Protein AF-A0A6M4BVI0-F1 (afdb_monomer_lite)

pLDDT: mean 88.86, std 6.42, range [53.38, 96.12]

Foldseek 3Di:
DVVVVVVVVVVVVVVVCCCVPVCCVPCVDPVNVVVQVVLQVVLCVVPNHDPVGDPDSVVSVVVVVVVVVVVVVVVVPDDPVVVVVVVVVVVVVVVVVVVVVVVVVVVD

Secondary structure (DSSP, 8-state):
-HHHHHHHHHHHHHHHHHIIIIIHHHTS-HHHHHHHHHHHHHHHHHH---TT--S-SHHHHHHHHHHHHHHHHHHHT--HHHHHHHHHHHHHHHHHHHHHHHHHHH--

Radius of gyration: 29.07 Å; chains: 1; bounding box: 61×20×93 Å

Structure (mmCIF, N/CA/C/O backbone):
data_AF-A0A6M4BVI0-F1
#
_entry.id   AF-A0A6M4BVI0-F1
#
loop_
_atom_site.group_PDB
_atom_site.id
_atom_site.type_symbol
_atom_site.label_atom_id
_atom_site.label_alt_id
_atom_site.label_comp_id
_atom_site.label_asym_id
_atom_site.label_entity_id
_atom_site.label_seq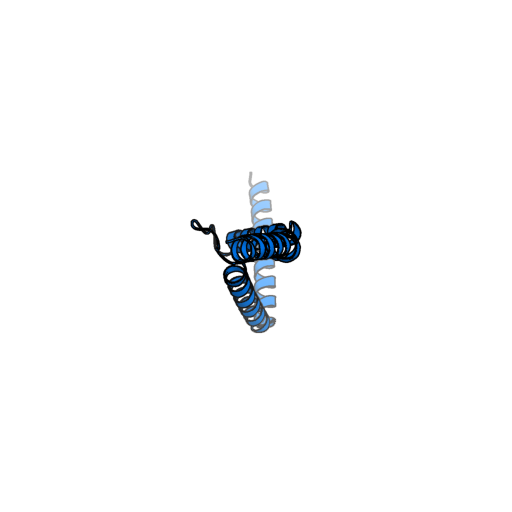_id
_atom_site.pdbx_PDB_ins_code
_atom_site.Cartn_x
_atom_site.Cartn_y
_atom_site.Cartn_z
_atom_site.occupancy
_atom_site.B_iso_or_equiv
_atom_site.auth_seq_id
_atom_site.auth_comp_id
_atom_site.auth_asym_id
_atom_site.auth_atom_id
_atom_site.pdbx_PDB_model_num
ATOM 1 N N . ILE A 1 1 ? 33.009 -3.066 -41.971 1.00 61.47 1 ILE A N 1
ATOM 2 C CA . ILE A 1 1 ? 33.702 -2.030 -41.166 1.00 61.47 1 ILE A CA 1
ATOM 3 C C . ILE A 1 1 ? 32.906 -0.719 -41.103 1.00 61.47 1 ILE A C 1
ATOM 5 O O . ILE A 1 1 ? 32.118 -0.614 -40.182 1.00 61.47 1 ILE A O 1
ATOM 9 N N . SER A 1 2 ? 32.965 0.234 -42.053 1.00 78.25 2 SER A N 1
ATOM 10 C CA . SER A 1 2 ? 32.314 1.560 -41.844 1.00 78.25 2 SER A CA 1
ATOM 11 C C . SER A 1 2 ? 30.794 1.514 -41.613 1.00 78.25 2 SER A C 1
ATOM 13 O O . SER A 1 2 ? 30.267 2.250 -40.784 1.00 78.25 2 SER A O 1
ATOM 15 N N . ARG A 1 3 ? 30.086 0.618 -42.312 1.00 81.75 3 ARG A N 1
ATOM 16 C CA . ARG A 1 3 ? 28.634 0.439 -42.165 1.00 81.75 3 ARG A CA 1
ATOM 17 C C . ARG A 1 3 ? 28.243 -0.225 -40.843 1.00 81.75 3 ARG A C 1
ATOM 19 O O . ARG A 1 3 ? 27.201 0.101 -40.293 1.00 81.75 3 ARG A O 1
ATOM 26 N N . GLU A 1 4 ? 29.068 -1.136 -40.336 1.00 84.12 4 GLU A N 1
ATOM 27 C CA . GLU A 1 4 ? 28.836 -1.788 -39.040 1.00 84.12 4 GLU A CA 1
ATOM 28 C C . GLU A 1 4 ? 29.057 -0.799 -37.902 1.00 84.12 4 GLU A C 1
ATOM 30 O O . GLU A 1 4 ? 28.189 -0.671 -37.050 1.00 84.12 4 GLU A O 1
ATOM 35 N N . THR A 1 5 ? 30.136 -0.013 -37.958 1.00 88.69 5 THR A N 1
ATOM 36 C CA . THR A 1 5 ? 30.421 1.032 -36.966 1.00 88.69 5 THR A CA 1
ATOM 37 C C . THR A 1 5 ? 29.345 2.123 -36.960 1.00 88.69 5 THR A C 1
ATOM 39 O O . THR A 1 5 ? 28.941 2.589 -35.900 1.00 88.69 5 THR A O 1
ATOM 42 N N . TYR A 1 6 ? 28.826 2.505 -38.135 1.00 90.50 6 TYR A N 1
ATOM 43 C CA . TYR A 1 6 ? 27.694 3.431 -38.230 1.00 90.50 6 TYR A CA 1
ATOM 44 C C . TYR A 1 6 ? 26.416 2.849 -37.611 1.00 90.50 6 TYR A C 1
ATOM 46 O O . TYR A 1 6 ? 25.735 3.528 -36.846 1.00 90.50 6 TYR A O 1
ATOM 54 N N . ASN A 1 7 ? 26.093 1.590 -37.923 1.00 91.56 7 ASN A N 1
ATOM 55 C CA . ASN A 1 7 ? 24.911 0.930 -37.373 1.00 91.56 7 ASN A CA 1
ATOM 56 C C . ASN A 1 7 ? 25.005 0.779 -35.850 1.00 91.56 7 ASN A C 1
ATOM 58 O O . ASN A 1 7 ? 24.013 0.997 -35.161 1.00 91.56 7 ASN A O 1
ATOM 62 N N . GLU A 1 8 ? 26.182 0.436 -35.329 1.00 93.88 8 GLU A N 1
ATOM 63 C CA . GLU A 1 8 ? 26.444 0.336 -33.894 1.00 93.88 8 GLU A CA 1
ATOM 64 C C . GLU A 1 8 ? 26.238 1.685 -33.197 1.00 93.88 8 GLU A C 1
ATOM 66 O O . GLU A 1 8 ? 25.449 1.769 -32.257 1.00 93.88 8 GLU A O 1
ATOM 71 N N . ALA A 1 9 ? 26.841 2.760 -33.719 1.00 93.81 9 ALA A N 1
ATOM 72 C CA . ALA A 1 9 ? 26.665 4.107 -33.179 1.00 93.81 9 ALA A CA 1
ATOM 73 C C . ALA A 1 9 ? 25.195 4.566 -33.221 1.00 93.81 9 ALA A C 1
ATOM 75 O O . ALA A 1 9 ? 24.684 5.122 -32.250 1.00 93.81 9 ALA A O 1
ATOM 76 N N . HIS A 1 10 ? 24.484 4.281 -34.316 1.00 93.75 10 HIS A N 1
ATOM 77 C CA . HIS A 1 10 ? 23.072 4.634 -34.458 1.00 93.75 10 HIS A CA 1
ATOM 78 C C . HIS A 1 10 ? 22.164 3.870 -33.478 1.00 93.75 10 HIS A C 1
ATOM 80 O O . HIS A 1 10 ? 21.217 4.434 -32.925 1.00 93.75 10 HIS A O 1
ATOM 86 N N . LEU A 1 11 ? 22.432 2.580 -33.254 1.00 95.56 11 LEU A N 1
ATOM 87 C CA . LEU A 1 11 ? 21.698 1.774 -32.276 1.00 95.56 11 LEU A CA 1
ATOM 88 C C . LEU A 1 11 ? 21.991 2.229 -30.847 1.00 95.56 11 LEU A C 1
ATOM 90 O O . LEU A 1 11 ? 21.068 2.316 -30.039 1.00 95.56 11 LEU A O 1
ATOM 94 N N . GLN A 1 12 ? 23.246 2.564 -30.555 1.00 95.62 12 GLN A N 1
ATOM 95 C CA . GLN A 1 12 ? 23.663 3.080 -29.258 1.00 95.62 12 GLN A CA 1
ATOM 96 C C . GLN A 1 12 ? 22.977 4.415 -28.938 1.00 95.62 12 GLN A C 1
ATOM 98 O O . GLN A 1 12 ? 22.425 4.579 -27.851 1.00 95.62 12 GLN A O 1
ATOM 103 N N . GLU A 1 13 ? 22.933 5.341 -29.897 1.00 95.50 13 GLU A N 1
ATOM 104 C CA . GLU A 1 13 ? 22.228 6.619 -29.754 1.00 95.50 13 GLU A CA 1
ATOM 105 C C . GLU A 1 13 ? 20.732 6.408 -29.485 1.00 95.50 13 GLU A C 1
ATOM 107 O O . GLU A 1 13 ? 20.181 6.964 -28.533 1.00 95.50 13 GLU A O 1
ATOM 112 N N . LYS A 1 14 ? 20.072 5.546 -30.272 1.00 93.94 14 LYS A N 1
ATOM 113 C CA . LYS A 1 14 ? 18.659 5.202 -30.054 1.00 93.94 14 LYS A CA 1
ATOM 114 C C . LYS A 1 14 ? 18.414 4.593 -28.679 1.00 93.94 14 LYS A C 1
ATOM 116 O O . LYS A 1 14 ? 17.432 4.950 -28.032 1.00 93.94 14 LYS A O 1
ATOM 121 N N . PHE A 1 15 ? 19.285 3.689 -28.240 1.00 93.88 15 PHE A N 1
ATOM 122 C CA . PHE A 1 15 ? 19.181 3.058 -26.931 1.00 93.88 15 PHE A CA 1
ATOM 123 C C . PHE A 1 15 ? 19.250 4.095 -25.808 1.00 93.88 15 PHE A C 1
ATOM 125 O O . PHE A 1 15 ? 18.346 4.153 -24.976 1.00 93.88 15 PHE A O 1
ATOM 132 N N . PHE A 1 16 ? 20.271 4.957 -25.813 1.00 93.31 16 PHE A N 1
ATOM 133 C CA . PHE A 1 16 ? 20.416 5.979 -24.776 1.00 93.31 16 PHE A CA 1
ATOM 134 C C . PHE A 1 16 ? 19.302 7.016 -24.810 1.00 93.31 16 PHE A C 1
ATOM 136 O O . PHE A 1 16 ? 18.902 7.492 -23.751 1.00 93.31 16 PHE A O 1
ATOM 143 N N . ARG A 1 17 ? 18.751 7.328 -25.987 1.00 92.81 17 ARG A N 1
ATOM 144 C CA . ARG A 1 17 ? 17.574 8.192 -26.081 1.00 92.81 17 ARG A CA 1
ATOM 145 C C . ARG A 1 17 ? 16.368 7.574 -25.374 1.00 92.81 17 ARG A C 1
ATOM 147 O O . ARG A 1 17 ? 15.757 8.222 -24.536 1.00 92.81 17 ARG A O 1
ATOM 154 N N . ILE A 1 18 ? 16.061 6.306 -25.656 1.00 90.25 18 ILE A N 1
ATOM 155 C CA . ILE A 1 18 ? 14.950 5.591 -25.001 1.00 90.25 18 ILE A CA 1
ATOM 156 C C . ILE A 1 18 ? 15.172 5.507 -23.486 1.00 90.25 18 ILE A C 1
ATOM 158 O O . ILE A 1 18 ? 14.235 5.711 -22.714 1.00 90.25 18 ILE A O 1
ATOM 162 N N . LEU A 1 19 ? 16.403 5.217 -23.063 1.00 88.31 19 LEU A N 1
ATOM 163 C CA . LEU A 1 19 ? 16.754 5.103 -21.652 1.00 88.31 19 LEU A CA 1
ATOM 164 C C . LEU A 1 19 ? 16.600 6.444 -20.917 1.00 88.31 19 LEU A C 1
ATOM 166 O O . LEU A 1 19 ? 15.951 6.500 -19.877 1.00 88.31 19 LEU A O 1
ATOM 170 N N . ASN A 1 20 ? 17.175 7.518 -21.457 1.00 86.31 20 ASN A N 1
ATOM 171 C CA . ASN A 1 20 ? 17.239 8.815 -20.781 1.00 86.31 20 ASN A CA 1
ATOM 172 C C . ASN A 1 20 ? 15.962 9.649 -20.917 1.00 86.31 20 ASN A C 1
ATOM 174 O O . ASN A 1 20 ? 15.730 10.508 -20.076 1.00 86.31 20 ASN A O 1
ATOM 178 N N . GLU A 1 21 ? 15.150 9.414 -21.948 1.00 87.44 21 GLU A N 1
ATOM 179 C CA . GLU A 1 21 ? 13.843 10.058 -22.097 1.00 87.44 21 GLU A CA 1
ATOM 180 C C . GLU A 1 21 ? 12.765 9.133 -21.530 1.00 87.44 21 GLU A C 1
ATOM 182 O O . GLU A 1 21 ? 12.360 9.239 -20.377 1.00 87.44 21 GLU A O 1
ATOM 187 N N . THR A 1 22 ? 12.334 8.148 -22.31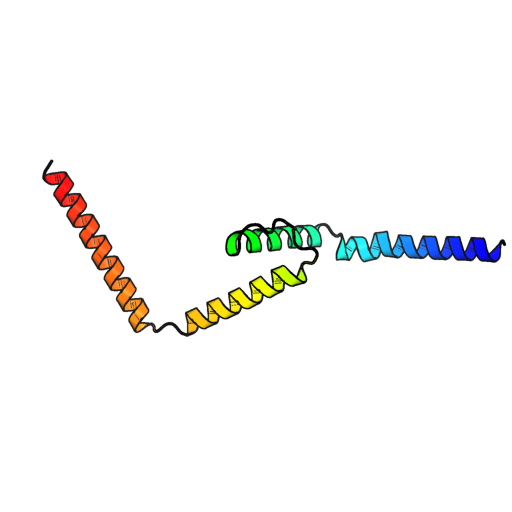7 1.00 83.00 22 THR A N 1
ATOM 188 C CA . THR A 1 22 ? 11.121 7.377 -22.032 1.00 83.00 22 THR A CA 1
ATOM 189 C C . THR A 1 22 ? 11.196 6.617 -20.714 1.00 83.00 22 THR A C 1
ATOM 191 O O . THR A 1 22 ? 10.226 6.624 -19.957 1.00 83.00 22 THR A O 1
ATOM 194 N N . PHE A 1 23 ? 12.315 5.952 -20.420 1.00 83.19 23 PHE A N 1
ATOM 195 C CA . PHE A 1 23 ? 12.435 5.153 -19.199 1.00 83.19 23 PHE A CA 1
ATOM 196 C C . PHE A 1 23 ? 12.625 6.026 -17.953 1.00 83.19 23 PHE A C 1
ATOM 198 O O . PHE A 1 23 ? 11.978 5.781 -16.933 1.00 83.19 23 PHE A O 1
ATOM 205 N N . TYR A 1 24 ? 13.460 7.064 -18.034 1.00 83.88 24 TYR A N 1
ATOM 206 C CA . TYR A 1 24 ? 13.669 7.985 -16.917 1.00 83.88 24 TYR A CA 1
ATOM 207 C C . TYR A 1 24 ? 12.423 8.810 -16.584 1.00 83.88 24 TYR A C 1
ATOM 209 O O . TYR A 1 24 ? 12.090 8.947 -15.409 1.00 83.88 24 TYR A O 1
ATOM 217 N N . ASP A 1 25 ? 11.686 9.278 -17.589 1.00 83.00 25 ASP A N 1
ATOM 218 C CA . ASP A 1 25 ? 10.468 10.068 -17.382 1.00 83.00 25 ASP A CA 1
ATOM 219 C C . ASP A 1 25 ? 9.294 9.236 -16.852 1.00 83.00 25 ASP A C 1
ATOM 221 O O . ASP A 1 25 ? 8.375 9.780 -16.239 1.00 83.00 25 ASP A O 1
ATOM 225 N N . SER A 1 26 ? 9.313 7.915 -17.055 1.00 81.25 26 SER A N 1
ATOM 226 C CA . SER A 1 26 ? 8.245 7.020 -16.598 1.00 81.25 26 SER A CA 1
ATOM 227 C C . SER A 1 26 ? 8.630 6.248 -15.336 1.00 81.25 26 SER A C 1
ATOM 229 O O . SER A 1 26 ? 8.075 6.481 -14.261 1.00 81.25 26 SER A O 1
ATOM 231 N N . VAL A 1 27 ? 9.591 5.335 -15.437 1.00 79.75 27 VAL A N 1
ATOM 232 C CA . VAL A 1 27 ? 9.922 4.362 -14.389 1.00 79.75 27 VAL A CA 1
ATOM 233 C C . VAL A 1 27 ? 10.830 4.972 -13.327 1.00 79.75 27 VAL A C 1
ATOM 235 O O . VAL A 1 27 ? 10.577 4.799 -12.137 1.00 79.75 27 VAL A O 1
ATOM 238 N N . ALA A 1 28 ? 11.856 5.720 -13.737 1.00 80.00 28 ALA A N 1
ATOM 239 C CA . ALA A 1 28 ? 12.796 6.355 -12.808 1.00 80.00 28 ALA A CA 1
ATOM 240 C C . ALA A 1 28 ? 12.426 7.810 -12.471 1.00 80.00 28 ALA A C 1
ATOM 242 O O . ALA A 1 28 ? 13.254 8.566 -11.956 1.00 80.00 28 ALA A O 1
ATOM 243 N N . SER A 1 29 ? 11.181 8.206 -12.747 1.00 87.81 29 SER A N 1
ATOM 244 C CA . SER A 1 29 ? 10.744 9.575 -12.518 1.00 87.81 29 SER A CA 1
ATOM 245 C C . SER A 1 29 ? 10.702 9.879 -11.015 1.00 87.81 29 SER A C 1
ATOM 247 O O . SER A 1 29 ? 10.389 8.996 -10.203 1.00 87.81 29 SER A O 1
ATOM 249 N N . PRO A 1 30 ? 10.936 11.137 -10.601 1.00 88.50 30 PRO A N 1
ATOM 250 C CA . PRO A 1 30 ? 10.791 11.532 -9.201 1.00 88.50 30 PRO A CA 1
ATOM 251 C C . PRO A 1 30 ? 9.402 11.218 -8.630 1.00 88.50 30 PRO A C 1
ATOM 253 O O . PRO A 1 30 ? 9.268 10.933 -7.442 1.00 88.50 30 PRO A O 1
ATOM 256 N N . THR A 1 31 ? 8.362 11.265 -9.463 1.00 89.19 31 THR A N 1
ATOM 257 C CA . THR A 1 31 ? 6.983 10.960 -9.064 1.00 89.19 31 THR A CA 1
ATOM 258 C C . THR A 1 31 ? 6.806 9.473 -8.772 1.00 89.19 31 THR A C 1
ATOM 260 O O . THR A 1 31 ? 6.225 9.119 -7.747 1.00 89.19 31 THR A O 1
ATOM 263 N N . THR A 1 32 ? 7.362 8.603 -9.615 1.00 88.69 32 THR A N 1
ATOM 264 C CA . THR A 1 32 ? 7.313 7.146 -9.426 1.00 88.69 32 THR A CA 1
ATOM 265 C C . THR A 1 32 ? 8.097 6.721 -8.184 1.00 88.69 32 THR A C 1
ATOM 267 O O . THR A 1 32 ? 7.618 5.901 -7.402 1.00 88.69 32 THR A O 1
ATOM 270 N N . LEU A 1 33 ? 9.255 7.339 -7.927 1.00 88.38 33 LEU A N 1
ATOM 271 C CA . LEU A 1 33 ? 10.024 7.116 -6.698 1.00 88.38 33 LEU A CA 1
ATOM 272 C C . LEU A 1 33 ? 9.270 7.568 -5.441 1.00 88.38 33 LEU A C 1
ATOM 274 O O . LEU A 1 33 ? 9.258 6.852 -4.443 1.00 88.38 33 LEU A O 1
ATOM 278 N N . LYS A 1 34 ? 8.599 8.727 -5.481 1.00 91.31 34 LYS A N 1
ATOM 279 C CA . LYS A 1 34 ? 7.742 9.177 -4.370 1.00 91.31 34 LYS A CA 1
ATOM 280 C C . LYS A 1 34 ? 6.616 8.185 -4.099 1.00 91.31 34 LYS A C 1
ATOM 282 O O . LYS A 1 34 ? 6.397 7.829 -2.947 1.00 91.31 34 LYS A O 1
ATOM 287 N N . LEU A 1 35 ? 5.946 7.713 -5.152 1.00 91.50 35 LEU A N 1
ATOM 288 C CA . LEU A 1 35 ? 4.898 6.702 -5.037 1.00 91.50 35 LEU A CA 1
ATOM 289 C C . LEU A 1 35 ? 5.439 5.420 -4.388 1.00 91.50 35 LEU A C 1
ATOM 291 O O . LEU A 1 35 ? 4.808 4.906 -3.467 1.00 91.50 35 LEU A O 1
ATOM 295 N N . LYS A 1 36 ? 6.632 4.963 -4.798 1.00 90.25 36 LYS A N 1
ATOM 296 C CA . LYS A 1 36 ? 7.314 3.819 -4.177 1.00 90.25 36 LYS A CA 1
ATOM 297 C C . LYS A 1 36 ? 7.465 3.984 -2.674 1.00 90.25 36 LYS A C 1
ATOM 299 O O . LYS A 1 36 ? 7.022 3.123 -1.922 1.00 90.25 36 LYS A O 1
ATOM 304 N N . ILE A 1 37 ? 8.042 5.105 -2.253 1.00 90.56 37 ILE A N 1
ATOM 305 C CA . ILE A 1 37 ? 8.291 5.394 -0.839 1.00 90.56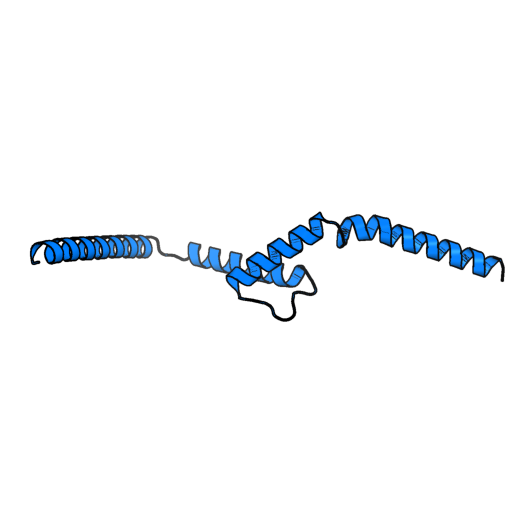 37 ILE A CA 1
ATOM 306 C C . ILE A 1 37 ? 6.976 5.426 -0.052 1.00 90.56 37 ILE A C 1
ATOM 308 O O . ILE A 1 37 ? 6.902 4.868 1.038 1.00 90.56 37 ILE A O 1
ATOM 312 N N . CYS A 1 38 ? 5.924 6.045 -0.596 1.00 93.31 38 CYS A N 1
ATOM 313 C CA . CYS A 1 38 ? 4.618 6.086 0.061 1.00 93.31 38 CYS A CA 1
ATOM 314 C C . CYS A 1 38 ? 4.012 4.687 0.241 1.00 93.31 38 CYS A C 1
ATOM 316 O O . CYS A 1 38 ? 3.500 4.385 1.317 1.00 93.31 38 CYS A O 1
ATOM 318 N N . ILE A 1 39 ? 4.078 3.838 -0.788 1.00 93.44 39 ILE A N 1
ATOM 319 C CA . ILE A 1 39 ? 3.557 2.466 -0.728 1.00 93.44 39 ILE A CA 1
ATOM 320 C C . ILE A 1 39 ? 4.344 1.633 0.281 1.00 93.44 39 ILE A C 1
ATOM 322 O O . ILE A 1 39 ? 3.735 0.962 1.110 1.00 93.44 39 ILE A O 1
ATOM 326 N N . GLU A 1 40 ? 5.678 1.691 0.241 1.00 91.50 40 GLU A N 1
ATOM 327 C CA . GLU A 1 40 ? 6.526 0.965 1.191 1.00 91.50 40 GLU A CA 1
ATOM 328 C C . GLU A 1 40 ? 6.254 1.415 2.624 1.00 91.50 40 GLU A C 1
ATOM 330 O O . GLU A 1 40 ? 6.040 0.575 3.490 1.00 91.50 40 GLU A O 1
ATOM 335 N N . TYR A 1 41 ? 6.147 2.724 2.861 1.00 92.56 41 TYR A N 1
ATOM 336 C CA . TYR A 1 41 ? 5.808 3.249 4.179 1.00 92.56 41 TYR A CA 1
ATOM 337 C C . TYR A 1 41 ? 4.475 2.694 4.698 1.00 92.56 41 TYR A C 1
ATOM 339 O O . TYR A 1 41 ? 4.412 2.198 5.821 1.00 92.56 41 TYR A O 1
ATOM 347 N N . VAL A 1 42 ? 3.409 2.744 3.889 1.00 93.69 42 VAL A N 1
ATOM 348 C CA . VAL A 1 42 ? 2.095 2.218 4.296 1.00 93.69 42 VAL A CA 1
ATOM 349 C C . VAL A 1 42 ? 2.162 0.712 4.541 1.00 93.69 42 VAL A C 1
ATOM 351 O O . VAL A 1 42 ? 1.634 0.239 5.546 1.00 93.69 42 VAL A O 1
ATOM 354 N N . TYR A 1 43 ? 2.840 -0.033 3.668 1.00 93.88 43 TYR A N 1
ATOM 355 C CA . TYR A 1 43 ? 3.042 -1.467 3.848 1.00 93.88 43 TYR A CA 1
ATOM 356 C C . TYR A 1 43 ? 3.724 -1.767 5.187 1.00 93.88 43 TYR A C 1
ATOM 358 O O . TYR A 1 43 ? 3.241 -2.606 5.944 1.00 93.88 43 TYR A O 1
ATOM 366 N N . GLU A 1 44 ? 4.799 -1.052 5.522 1.00 92.94 44 GLU A N 1
ATOM 367 C CA . GLU A 1 44 ? 5.534 -1.264 6.770 1.00 92.94 44 GLU A CA 1
ATOM 368 C C . GLU A 1 44 ? 4.715 -0.933 8.019 1.00 92.94 44 GLU A C 1
ATOM 370 O O . GLU A 1 44 ? 4.828 -1.636 9.023 1.00 92.94 44 GLU A O 1
ATOM 375 N N . GLN A 1 45 ? 3.865 0.100 7.972 1.00 93.25 45 GLN A N 1
ATOM 376 C CA . GLN A 1 45 ? 2.974 0.426 9.093 1.00 93.25 45 GLN A CA 1
ATOM 377 C C . GLN A 1 45 ? 1.950 -0.681 9.367 1.00 93.25 45 GLN A C 1
ATOM 379 O O . GLN A 1 45 ? 1.529 -0.866 10.507 1.00 93.25 45 GLN A O 1
ATOM 384 N N . VAL A 1 46 ? 1.541 -1.405 8.327 1.00 92.06 46 VAL A N 1
ATOM 385 C CA . VAL A 1 46 ? 0.515 -2.443 8.420 1.00 92.06 46 VAL A CA 1
ATOM 386 C C . VAL A 1 46 ? 1.111 -3.814 8.737 1.00 92.06 46 VAL A C 1
ATOM 388 O O . VAL A 1 46 ? 0.618 -4.512 9.621 1.00 92.06 46 VAL A O 1
ATOM 391 N N . PHE A 1 47 ? 2.138 -4.222 7.992 1.00 91.44 47 PHE A N 1
ATOM 392 C CA . PHE A 1 47 ? 2.670 -5.588 8.000 1.00 91.44 47 PHE A CA 1
ATOM 393 C C . PHE A 1 47 ? 4.034 -5.703 8.688 1.00 91.44 47 PHE A C 1
ATOM 395 O O . PHE A 1 47 ? 4.528 -6.812 8.890 1.00 91.44 47 PHE A O 1
ATOM 402 N N . GLY A 1 48 ? 4.639 -4.578 9.072 1.00 90.44 48 GLY A N 1
ATOM 403 C CA . GLY A 1 48 ? 6.005 -4.522 9.576 1.00 90.44 48 GLY A CA 1
ATOM 404 C C . GLY A 1 48 ? 7.049 -4.401 8.464 1.00 90.44 48 GLY A C 1
ATOM 405 O O . GLY A 1 48 ? 6.750 -4.421 7.270 1.00 90.44 48 GLY A O 1
ATOM 406 N N . LYS A 1 49 ? 8.308 -4.241 8.879 1.00 86.31 49 LYS A N 1
ATOM 407 C CA . LYS A 1 49 ? 9.432 -3.967 7.979 1.00 86.31 49 LYS A CA 1
ATOM 408 C C . LYS A 1 49 ? 9.693 -5.132 7.020 1.00 86.31 49 LYS A C 1
ATOM 410 O O . LYS A 1 49 ? 9.834 -6.275 7.450 1.00 86.31 49 LYS A O 1
ATOM 415 N N . CYS A 1 50 ? 9.847 -4.822 5.735 1.00 83.06 50 CYS A N 1
ATOM 416 C CA . CYS A 1 50 ? 10.350 -5.771 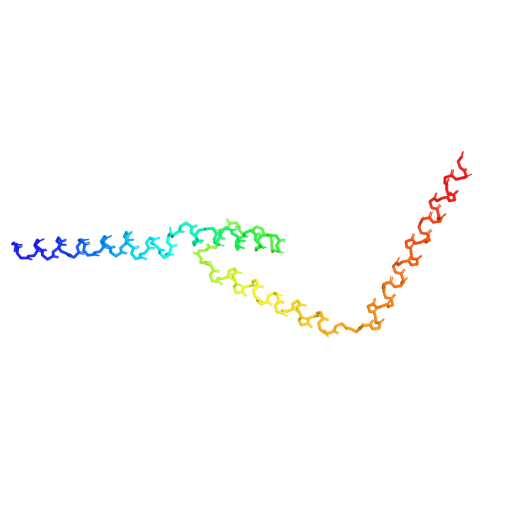4.745 1.00 83.06 50 CYS A CA 1
ATOM 417 C C . CYS A 1 50 ? 11.881 -5.654 4.676 1.00 83.06 50 CYS A C 1
ATOM 419 O O . CYS A 1 50 ? 12.405 -4.714 4.084 1.00 83.06 50 CYS A O 1
ATOM 421 N N . GLU A 1 51 ? 12.606 -6.585 5.306 1.00 76.44 51 GLU A N 1
ATOM 422 C CA . GLU A 1 51 ? 14.081 -6.561 5.387 1.00 76.44 51 GLU A CA 1
ATOM 423 C C . GLU A 1 51 ? 14.760 -6.541 4.005 1.00 76.44 51 GLU A C 1
ATOM 425 O O . GLU A 1 51 ? 15.780 -5.879 3.830 1.00 76.44 51 GLU A O 1
ATOM 430 N N . GLU A 1 52 ? 14.178 -7.229 3.020 1.00 78.62 52 GLU A N 1
ATOM 431 C CA . GLU A 1 52 ? 14.724 -7.333 1.659 1.00 78.62 52 GLU A CA 1
ATOM 432 C C . GLU A 1 52 ? 14.302 -6.168 0.743 1.00 78.62 52 GLU A C 1
ATOM 434 O O . GLU A 1 52 ? 14.912 -5.953 -0.306 1.00 78.62 52 GLU A O 1
ATOM 439 N N . GLY A 1 53 ? 13.290 -5.391 1.148 1.00 75.81 53 GLY A N 1
ATOM 440 C CA . GLY A 1 53 ? 12.644 -4.376 0.317 1.00 75.81 53 GLY A CA 1
ATOM 441 C C . GLY A 1 53 ? 11.859 -4.968 -0.862 1.00 75.81 53 GLY A C 1
ATOM 442 O O . GLY A 1 53 ? 12.119 -6.072 -1.341 1.00 75.81 53 GLY A O 1
ATOM 443 N N . HIS A 1 54 ? 10.881 -4.222 -1.379 1.00 84.06 54 HIS A N 1
ATOM 444 C CA . HIS A 1 54 ? 10.103 -4.692 -2.525 1.00 84.06 54 HIS A CA 1
ATOM 445 C C . HIS A 1 54 ? 10.834 -4.380 -3.839 1.00 84.06 54 HIS A C 1
ATOM 447 O O . HIS A 1 54 ? 11.171 -3.226 -4.143 1.00 84.06 54 HIS A O 1
ATOM 453 N N . GLN A 1 55 ? 11.060 -5.417 -4.655 1.00 81.06 55 GLN A N 1
ATOM 454 C CA . GLN A 1 55 ? 11.679 -5.266 -5.979 1.00 81.06 55 GLN A CA 1
ATOM 455 C C . GLN A 1 55 ? 10.752 -4.560 -6.977 1.00 81.06 55 GLN A C 1
ATOM 457 O O . GLN A 1 55 ? 11.215 -3.803 -7.829 1.00 81.06 55 GLN A O 1
ATOM 462 N N . SER A 1 56 ? 9.442 -4.772 -6.839 1.00 83.56 56 SER A N 1
ATOM 463 C CA . SER A 1 56 ? 8.392 -4.162 -7.652 1.00 83.56 56 SER A CA 1
ATOM 464 C C . SER A 1 56 ? 7.366 -3.465 -6.765 1.00 83.56 56 SER A C 1
ATOM 466 O O . SER A 1 56 ? 7.132 -3.873 -5.632 1.00 83.56 56 SER A O 1
ATOM 468 N N . LEU A 1 57 ? 6.712 -2.434 -7.302 1.00 86.44 57 LEU A N 1
ATOM 469 C CA . LEU A 1 57 ? 5.556 -1.795 -6.665 1.00 86.44 57 LEU A CA 1
ATOM 470 C C . LEU A 1 57 ? 4.321 -2.690 -6.656 1.00 86.44 57 LEU A C 1
ATOM 472 O O . LEU A 1 57 ? 3.448 -2.527 -5.810 1.00 86.44 57 LEU A O 1
ATOM 476 N N . GLN A 1 58 ? 4.241 -3.615 -7.609 1.00 90.12 58 GLN A N 1
ATOM 477 C CA . GLN A 1 58 ? 3.038 -4.397 -7.850 1.00 90.12 58 GLN A CA 1
ATOM 478 C C . GLN A 1 58 ? 2.657 -5.257 -6.643 1.00 90.12 58 GLN A C 1
ATOM 480 O O . GLN A 1 58 ? 1.487 -5.291 -6.268 1.00 90.12 58 GLN A O 1
ATOM 485 N N . ASP A 1 59 ? 3.632 -5.920 -6.026 1.00 89.94 59 ASP A N 1
ATOM 486 C CA . ASP A 1 59 ? 3.391 -6.831 -4.907 1.00 89.94 59 ASP A CA 1
ATOM 487 C C . ASP A 1 59 ? 2.856 -6.110 -3.658 1.00 89.94 59 ASP A C 1
ATOM 489 O O . ASP A 1 59 ? 1.761 -6.466 -3.211 1.00 89.94 59 ASP A O 1
ATOM 493 N N . PRO A 1 60 ? 3.526 -5.069 -3.114 1.00 92.50 60 PRO A N 1
ATOM 494 C CA . PRO A 1 60 ? 3.007 -4.367 -1.945 1.00 92.50 60 PRO A CA 1
ATOM 495 C C . PRO A 1 60 ? 1.674 -3.671 -2.239 1.00 92.50 60 PRO A C 1
ATOM 497 O O . PRO A 1 60 ? 0.794 -3.678 -1.383 1.00 92.50 60 PRO A O 1
ATOM 500 N N . MET A 1 61 ? 1.475 -3.131 -3.450 1.00 93.94 61 MET A N 1
ATOM 501 C CA . MET A 1 61 ? 0.188 -2.536 -3.834 1.00 93.94 61 MET A CA 1
ATOM 502 C C . MET A 1 61 ? -0.944 -3.558 -3.824 1.00 93.94 61 MET A C 1
ATOM 504 O O . MET A 1 61 ? -1.989 -3.296 -3.236 1.00 93.94 61 MET A O 1
ATOM 508 N N . LYS A 1 62 ? -0.733 -4.729 -4.431 1.00 94.69 62 LYS A N 1
ATOM 509 C CA . LYS A 1 62 ? -1.750 -5.782 -4.494 1.00 94.69 62 LYS A CA 1
ATOM 510 C C . LYS A 1 62 ? -2.117 -6.295 -3.104 1.00 94.69 62 LYS A C 1
ATOM 512 O O . LYS A 1 62 ? -3.286 -6.534 -2.826 1.00 94.69 62 LYS A O 1
ATOM 517 N N . ILE A 1 63 ? -1.130 -6.466 -2.226 1.00 93.56 63 ILE A N 1
ATOM 518 C CA . ILE A 1 63 ? -1.373 -6.904 -0.846 1.00 93.56 63 ILE A CA 1
ATOM 519 C C . ILE A 1 63 ? -2.194 -5.855 -0.086 1.00 93.56 63 ILE A C 1
ATOM 521 O O . ILE A 1 63 ? -3.156 -6.208 0.596 1.00 93.56 63 ILE A O 1
ATOM 525 N N . LEU A 1 64 ? -1.839 -4.574 -0.222 1.00 95.38 64 LEU A N 1
ATOM 526 C CA . LEU A 1 64 ? -2.579 -3.475 0.400 1.00 95.38 64 LEU A CA 1
ATOM 527 C C . LEU A 1 64 ? -4.022 -3.394 -0.108 1.00 95.38 64 LEU A C 1
ATOM 529 O O . LEU A 1 64 ? -4.932 -3.205 0.694 1.00 95.38 64 LEU A O 1
ATOM 533 N N . GLU A 1 65 ? -4.232 -3.573 -1.410 1.00 96.12 65 GLU A N 1
ATOM 534 C CA . GLU A 1 65 ? -5.560 -3.584 -2.028 1.00 96.12 65 GLU A CA 1
ATOM 535 C C . GLU A 1 65 ? -6.425 -4.723 -1.479 1.00 96.12 65 GLU A C 1
ATOM 537 O O . GLU A 1 65 ? -7.511 -4.472 -0.963 1.00 96.12 65 GLU A O 1
ATOM 542 N N . VAL A 1 66 ? -5.908 -5.956 -1.475 1.00 96.00 66 VAL A N 1
ATOM 543 C CA . VAL A 1 66 ? -6.628 -7.123 -0.938 1.00 96.00 66 VAL A CA 1
ATOM 544 C C . VAL A 1 66 ? -6.964 -6.941 0.543 1.00 96.00 66 VAL A C 1
ATOM 546 O O . VAL A 1 66 ? -8.062 -7.283 0.977 1.00 96.00 66 VAL A O 1
ATOM 549 N N . MET A 1 67 ? -6.040 -6.389 1.333 1.00 94.69 67 MET A N 1
ATOM 550 C CA . MET A 1 67 ? -6.290 -6.133 2.752 1.00 94.69 67 MET A CA 1
ATOM 551 C C . MET A 1 67 ? -7.371 -5.068 2.951 1.00 94.69 67 MET A C 1
ATOM 553 O O . MET A 1 67 ? -8.241 -5.229 3.806 1.00 94.69 67 MET A O 1
ATOM 557 N N . TYR A 1 68 ? -7.346 -4.003 2.150 1.00 94.19 68 TYR A N 1
ATOM 558 C CA . TYR A 1 68 ? -8.368 -2.964 2.193 1.00 94.19 68 TYR A CA 1
ATOM 559 C C . TYR A 1 68 ? -9.753 -3.514 1.826 1.00 94.19 68 TYR A C 1
ATOM 561 O O . TYR A 1 68 ? -10.737 -3.206 2.500 1.00 94.19 68 TYR A O 1
ATOM 569 N N . GLU A 1 69 ? -9.843 -4.360 0.801 1.00 95.81 69 GLU A N 1
ATOM 570 C CA . GLU A 1 69 ? -11.091 -5.028 0.424 1.00 95.81 69 GLU A CA 1
ATOM 571 C C . GLU A 1 69 ? -11.609 -5.955 1.531 1.00 95.81 69 GLU A C 1
ATOM 573 O O . GLU A 1 69 ? -12.776 -5.847 1.911 1.00 95.81 69 GLU A O 1
ATOM 578 N N . ASP A 1 70 ? -10.751 -6.806 2.108 1.00 95.38 70 ASP A N 1
ATOM 579 C CA . ASP A 1 70 ? -11.121 -7.670 3.239 1.00 95.38 70 ASP A CA 1
ATOM 580 C C . ASP A 1 70 ? -11.611 -6.848 4.437 1.00 95.38 70 ASP A C 1
ATOM 582 O O . ASP A 1 70 ? -12.631 -7.162 5.055 1.00 95.38 70 ASP A O 1
ATOM 586 N N . TYR A 1 71 ? -10.926 -5.744 4.740 1.00 93.44 71 TYR A N 1
ATOM 587 C CA . TYR A 1 71 ? -11.316 -4.851 5.821 1.00 93.44 71 TYR A CA 1
ATOM 588 C C . TYR A 1 71 ? -12.708 -4.246 5.597 1.00 93.44 71 TYR A C 1
ATOM 590 O O . TYR A 1 71 ? -13.531 -4.257 6.516 1.00 93.44 71 TYR A O 1
ATOM 598 N N . ASN A 1 72 ? -13.008 -3.778 4.382 1.00 93.12 72 ASN A N 1
ATOM 599 C CA . ASN A 1 72 ? -14.335 -3.258 4.050 1.00 93.12 72 ASN A CA 1
ATOM 600 C C . ASN A 1 72 ? -15.412 -4.342 4.132 1.00 93.12 72 ASN A C 1
ATOM 602 O O . ASN A 1 72 ? -16.450 -4.113 4.743 1.00 93.12 72 ASN A O 1
ATOM 606 N N . LEU A 1 73 ? -15.148 -5.544 3.613 1.00 94.88 73 LEU A N 1
ATOM 607 C CA . LEU A 1 73 ? -16.085 -6.668 3.715 1.00 94.88 73 LEU A CA 1
ATOM 608 C C . LEU A 1 73 ? -16.408 -7.005 5.173 1.00 94.88 73 LEU A C 1
ATOM 610 O O . LEU A 1 73 ? -17.563 -7.248 5.531 1.00 94.88 73 LEU A O 1
ATOM 614 N N . ARG A 1 74 ? -15.393 -6.988 6.040 1.00 91.44 74 ARG A N 1
ATOM 615 C CA . ARG A 1 74 ? -15.580 -7.206 7.475 1.00 91.44 74 ARG A CA 1
ATOM 616 C C . ARG A 1 74 ? -16.409 -6.097 8.106 1.00 91.44 74 ARG A C 1
ATOM 618 O O . ARG A 1 74 ? -17.282 -6.420 8.907 1.00 91.44 74 ARG A O 1
ATOM 625 N N . LEU A 1 75 ? -16.178 -4.835 7.743 1.00 88.50 75 LEU A N 1
ATOM 626 C CA . LEU A 1 75 ? -16.995 -3.710 8.207 1.00 88.50 75 LEU A CA 1
ATOM 627 C C . LEU A 1 75 ? -18.454 -3.835 7.761 1.00 88.50 75 LEU A C 1
ATOM 629 O O . LEU A 1 75 ? -19.347 -3.670 8.589 1.00 88.50 75 LEU A O 1
ATOM 633 N N . ASP A 1 76 ? -18.695 -4.191 6.503 1.00 89.06 76 ASP A N 1
ATOM 634 C CA . ASP A 1 76 ? -20.042 -4.381 5.957 1.00 89.06 76 ASP A CA 1
ATOM 635 C C . ASP A 1 76 ? -20.782 -5.544 6.634 1.00 89.06 76 ASP A C 1
ATOM 637 O O . ASP A 1 76 ? -22.005 -5.520 6.777 1.00 89.06 76 ASP A O 1
ATOM 641 N N . SER A 1 77 ? -20.043 -6.557 7.095 1.00 89.81 77 SER A N 1
ATOM 642 C CA . SER A 1 77 ? -20.604 -7.703 7.816 1.00 89.81 77 SER A CA 1
ATOM 643 C C . SER A 1 77 ? -20.965 -7.420 9.282 1.00 89.81 77 SER A C 1
ATOM 645 O O . SER A 1 77 ? -21.563 -8.278 9.939 1.00 89.81 77 SER A O 1
ATOM 647 N N . LEU A 1 78 ? -20.607 -6.249 9.826 1.00 89.00 78 LEU A N 1
ATOM 648 C CA . LEU A 1 78 ? -20.880 -5.922 11.225 1.00 89.00 78 LEU A CA 1
ATOM 649 C C . LEU A 1 78 ? -22.378 -5.706 11.473 1.00 89.00 78 LEU A C 1
ATOM 651 O O . LEU A 1 78 ? -23.022 -4.847 10.873 1.00 89.00 78 LEU A O 1
ATOM 655 N N . ASP A 1 79 ? -22.927 -6.425 12.456 1.00 88.38 79 ASP A N 1
ATOM 656 C CA . ASP A 1 79 ? -24.279 -6.163 12.947 1.00 88.38 79 ASP A CA 1
ATOM 657 C C . ASP A 1 79 ? -24.294 -4.869 13.773 1.00 88.38 79 ASP A C 1
ATOM 659 O O . ASP A 1 79 ? -23.783 -4.806 14.898 1.00 88.38 79 ASP A O 1
ATOM 663 N N . PHE A 1 80 ? -24.941 -3.835 13.234 1.00 85.81 80 PHE A N 1
ATOM 664 C CA . PHE A 1 80 ? -25.123 -2.545 13.897 1.00 85.81 80 PHE A CA 1
ATOM 665 C C . PHE A 1 80 ? -25.732 -2.650 15.301 1.00 85.81 80 PHE A C 1
ATOM 667 O O . PHE A 1 80 ? -25.477 -1.781 16.136 1.00 85.81 80 PHE A O 1
ATOM 674 N N . LYS A 1 81 ? -26.523 -3.687 15.605 1.00 88.00 81 LYS A N 1
ATOM 675 C CA . LYS A 1 81 ? -27.040 -3.909 16.963 1.00 88.00 81 LYS A CA 1
ATOM 676 C C . LYS A 1 81 ? -25.917 -4.266 17.927 1.00 88.00 81 LYS A C 1
ATOM 678 O O . LYS A 1 81 ? -25.843 -3.679 19.003 1.00 88.00 81 LYS A O 1
ATOM 683 N N . ILE A 1 82 ? -25.025 -5.169 17.524 1.00 87.38 82 ILE A N 1
ATOM 684 C CA . ILE A 1 82 ? -23.86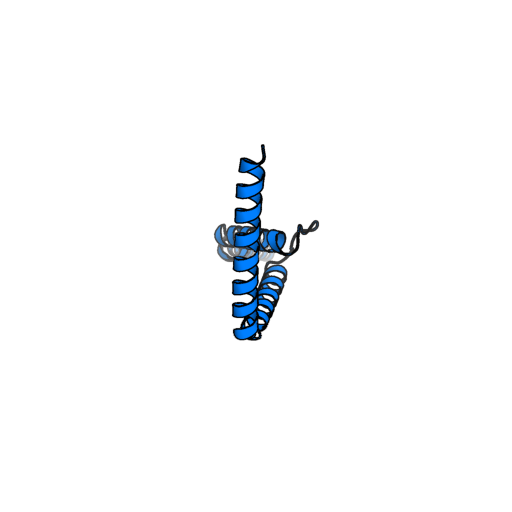1 -5.568 18.323 1.00 87.38 82 ILE A CA 1
ATOM 685 C C . ILE A 1 82 ? -22.912 -4.380 18.489 1.00 87.38 82 ILE A C 1
ATOM 687 O O . ILE A 1 82 ? -22.470 -4.106 19.601 1.00 87.38 82 ILE A O 1
ATOM 691 N N . VAL A 1 83 ? -22.663 -3.619 17.419 1.00 87.12 83 VAL A N 1
ATOM 692 C CA . VAL A 1 83 ? -21.812 -2.418 17.474 1.00 87.12 83 VAL A CA 1
ATOM 693 C C . VAL A 1 83 ? -22.375 -1.378 18.449 1.00 87.12 83 VAL A C 1
ATOM 695 O O . VAL A 1 83 ? -21.648 -0.858 19.296 1.00 87.12 83 VAL A O 1
ATOM 698 N N . ASN A 1 84 ? -23.677 -1.090 18.383 1.00 88.69 84 ASN A N 1
ATOM 699 C CA . ASN A 1 84 ? -24.318 -0.134 19.291 1.00 88.69 84 ASN A CA 1
ATOM 700 C C . ASN A 1 84 ? -24.348 -0.620 20.745 1.00 88.69 84 ASN A C 1
ATOM 702 O O . ASN A 1 84 ? -24.224 0.198 21.664 1.00 88.69 84 ASN A O 1
ATOM 706 N N . GLN A 1 85 ? -24.487 -1.930 20.953 1.00 91.56 85 GLN A N 1
ATOM 707 C CA . GLN A 1 85 ? -24.419 -2.530 22.278 1.00 91.56 85 GLN A CA 1
ATOM 708 C C . GLN A 1 85 ? -23.009 -2.394 22.861 1.00 91.56 85 GLN A C 1
ATOM 710 O O . GLN A 1 85 ? -22.854 -1.799 23.922 1.00 91.56 85 GLN A O 1
ATOM 715 N N . ALA A 1 86 ? -21.978 -2.814 22.120 1.00 89.25 86 ALA A N 1
ATOM 716 C CA . ALA A 1 86 ? -20.582 -2.685 22.537 1.00 89.25 86 ALA A CA 1
ATOM 717 C C . ALA A 1 86 ? -20.199 -1.227 22.836 1.00 89.25 86 ALA A C 1
ATOM 719 O O . ALA A 1 86 ? -19.530 -0.948 23.828 1.00 89.25 86 ALA A O 1
ATOM 720 N N . ARG A 1 87 ? -20.680 -0.275 22.023 1.00 90.75 87 ARG A N 1
ATOM 721 C CA . ARG A 1 87 ? -20.484 1.159 22.268 1.00 90.75 87 ARG A CA 1
ATOM 722 C C . ARG A 1 87 ? -21.110 1.601 23.594 1.00 90.75 87 ARG A C 1
ATOM 724 O O . ARG A 1 87 ? -20.476 2.320 24.360 1.00 90.75 87 ARG A O 1
ATOM 731 N N . SER A 1 88 ? -22.351 1.192 23.855 1.00 90.25 88 SER A N 1
ATOM 732 C CA . SER A 1 88 ? -23.056 1.519 25.102 1.00 90.25 88 SER A CA 1
ATOM 733 C C . SER A 1 88 ? -22.352 0.925 26.322 1.00 90.25 88 SER A C 1
ATOM 735 O O . SER A 1 88 ? -22.193 1.612 27.330 1.00 90.25 88 SER A O 1
ATOM 737 N N . ASP A 1 89 ? -21.879 -0.317 26.210 1.00 91.81 89 ASP A N 1
ATOM 738 C CA . ASP A 1 89 ? -21.165 -1.013 27.280 1.00 91.81 89 ASP A CA 1
ATOM 739 C C . ASP A 1 89 ? -19.815 -0.354 27.582 1.00 91.81 89 ASP A C 1
ATOM 741 O O . ASP A 1 89 ? -19.479 -0.149 28.750 1.00 91.81 89 ASP A O 1
ATOM 745 N N . PHE A 1 90 ? -19.086 0.069 26.544 1.00 91.06 90 PHE A N 1
ATOM 746 C CA . PHE A 1 90 ? -17.829 0.801 26.690 1.00 91.06 90 PHE A CA 1
ATOM 747 C C . PHE A 1 90 ? -18.031 2.132 27.428 1.00 91.06 90 PHE A C 1
ATOM 749 O O . PHE A 1 90 ? -17.366 2.394 28.428 1.00 91.06 90 PHE A O 1
ATOM 756 N N . PHE A 1 91 ? -19.023 2.936 27.023 1.00 90.94 91 PHE A N 1
ATOM 757 C CA . PHE A 1 91 ? -19.350 4.186 27.721 1.00 90.94 91 PHE A CA 1
ATOM 758 C C . PHE A 1 91 ? -19.768 3.960 29.178 1.00 90.94 91 PHE A C 1
ATOM 760 O O . PHE A 1 91 ? -19.385 4.726 30.065 1.00 90.94 91 PHE A O 1
ATOM 767 N N . ALA A 1 92 ? -20.551 2.914 29.448 1.00 92.19 92 ALA A N 1
ATOM 768 C CA . ALA A 1 92 ? -20.946 2.569 30.808 1.00 92.19 92 ALA A CA 1
ATOM 769 C C . ALA A 1 92 ? -19.737 2.161 31.666 1.00 92.19 92 ALA A C 1
ATOM 771 O O . ALA A 1 92 ? -19.688 2.492 32.855 1.00 92.19 92 ALA A O 1
ATOM 772 N N . GLN A 1 93 ? -18.763 1.462 31.083 1.00 93.44 93 GLN A N 1
ATOM 773 C CA . GLN A 1 93 ? -17.536 1.072 31.766 1.00 93.44 93 GLN A CA 1
ATOM 774 C C . GLN A 1 93 ? -16.644 2.285 32.069 1.00 93.44 93 GLN A C 1
ATOM 776 O O . GLN A 1 93 ? -16.206 2.433 33.212 1.00 93.44 93 GLN A O 1
ATOM 781 N N . ASP A 1 94 ? -16.451 3.183 31.103 1.00 90.81 94 ASP A N 1
ATOM 782 C CA . ASP A 1 94 ? -15.697 4.429 31.289 1.00 90.81 94 ASP A CA 1
ATOM 783 C C . ASP A 1 94 ? -16.316 5.313 32.374 1.00 90.81 94 ASP A C 1
ATOM 785 O O . ASP A 1 94 ? -15.618 5.809 33.262 1.00 90.81 94 ASP A O 1
ATOM 789 N N . LEU A 1 95 ? -17.647 5.446 32.376 1.00 91.12 95 LEU A N 1
ATOM 790 C CA . LEU A 1 95 ? -18.356 6.211 33.399 1.00 91.12 95 LEU A CA 1
ATOM 791 C C . LEU A 1 95 ? -18.133 5.628 34.803 1.00 91.12 95 LEU A C 1
ATOM 793 O O . LEU A 1 95 ? -17.920 6.376 35.759 1.00 91.12 95 LEU A O 1
ATOM 797 N N . ARG A 1 96 ? -18.149 4.296 34.940 1.00 92.25 96 ARG A N 1
ATOM 798 C CA . ARG A 1 96 ? -17.850 3.627 36.217 1.00 92.25 96 ARG A CA 1
ATOM 799 C C . ARG A 1 96 ? -16.403 3.855 36.645 1.00 92.25 96 ARG A C 1
ATOM 801 O O . ARG A 1 96 ? -16.168 4.121 37.820 1.00 92.25 96 ARG A O 1
ATOM 808 N N . MET A 1 97 ? -15.448 3.775 35.717 1.00 92.19 97 MET A N 1
ATOM 809 C CA . MET A 1 97 ? -14.038 4.046 36.010 1.00 92.19 97 MET A CA 1
ATOM 810 C C . MET A 1 97 ? -13.832 5.485 36.497 1.00 92.19 97 MET A C 1
ATOM 812 O O . MET A 1 97 ? -13.198 5.680 37.533 1.00 92.19 97 MET A O 1
ATOM 816 N N . MET A 1 98 ? -14.445 6.476 35.839 1.00 90.00 98 MET A N 1
ATOM 817 C CA . MET A 1 98 ? -14.419 7.874 36.290 1.00 90.00 98 MET A CA 1
ATOM 818 C C . MET A 1 98 ? -15.010 8.053 37.692 1.00 90.00 98 MET A C 1
ATOM 820 O O . MET A 1 98 ? -14.411 8.708 38.541 1.00 90.00 98 MET A O 1
ATOM 824 N N . GLN A 1 99 ? -16.175 7.457 37.961 1.00 91.06 99 GLN A N 1
ATOM 825 C CA . GLN A 1 99 ? -16.814 7.554 39.277 1.00 91.06 99 GLN A CA 1
ATOM 826 C C . GLN A 1 99 ? -15.974 6.909 40.382 1.00 91.06 99 GLN A C 1
ATOM 828 O O . GLN A 1 99 ? -15.916 7.436 41.493 1.00 91.06 99 GLN A O 1
ATOM 833 N N . ASN A 1 100 ? -15.323 5.784 40.090 1.00 91.06 100 ASN A N 1
ATOM 834 C CA . ASN A 1 100 ? -14.439 5.114 41.037 1.00 91.06 100 ASN A CA 1
ATOM 835 C C . ASN A 1 100 ? -13.177 5.941 41.307 1.00 91.06 100 ASN A C 1
ATOM 837 O O . ASN A 1 100 ? -12.794 6.074 42.465 1.00 91.06 100 ASN A O 1
ATOM 841 N N . ALA A 1 101 ? -12.582 6.548 40.275 1.00 90.94 101 ALA A N 1
ATOM 842 C CA . ALA A 1 101 ? -11.444 7.452 40.435 1.00 90.94 101 ALA A C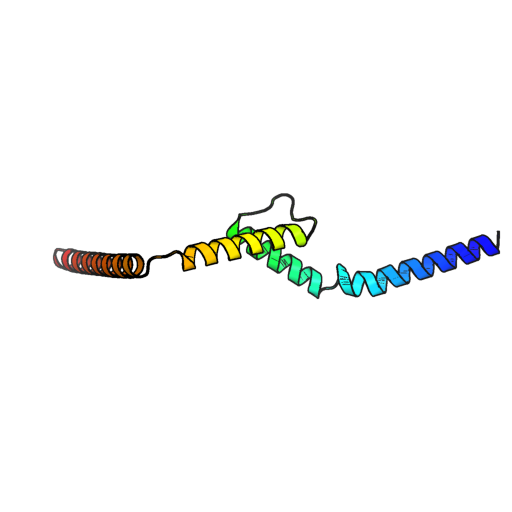A 1
ATOM 843 C C . ALA A 1 101 ? -11.803 8.665 41.311 1.00 90.94 101 ALA A C 1
ATOM 845 O O . ALA A 1 101 ? -11.088 8.972 42.259 1.00 90.94 101 ALA A O 1
ATOM 846 N N . PHE A 1 102 ? -12.962 9.285 41.065 1.00 89.19 102 PHE A N 1
ATOM 847 C CA . PHE A 1 102 ? -13.443 10.419 41.860 1.00 89.19 102 PHE A CA 1
ATOM 848 C C . PHE A 1 102 ? -13.720 10.054 43.327 1.00 89.19 102 PHE A C 1
ATOM 850 O O . PHE A 1 102 ? -13.486 10.853 44.229 1.00 89.19 102 PHE A O 1
ATOM 857 N N . LYS A 1 103 ? -14.234 8.847 43.595 1.00 89.56 103 LYS A N 1
ATOM 858 C CA . LYS A 1 103 ? -14.430 8.370 44.973 1.00 89.56 103 LYS A CA 1
ATOM 859 C C . LYS A 1 103 ? -13.102 8.103 45.676 1.00 89.56 103 LYS A C 1
ATOM 861 O O . LYS A 1 103 ? -12.946 8.539 46.808 1.00 89.56 103 LYS A O 1
ATOM 866 N N . ALA A 1 104 ? -12.154 7.457 44.996 1.00 89.06 104 ALA A N 1
ATOM 867 C CA . ALA A 1 104 ? -10.825 7.190 45.540 1.00 89.06 104 ALA A CA 1
ATOM 868 C C . ALA A 1 104 ? -10.076 8.484 45.905 1.00 89.06 104 ALA A C 1
ATOM 870 O O . ALA A 1 104 ? -9.401 8.532 46.926 1.00 89.06 104 ALA A O 1
ATOM 871 N N . GLU A 1 105 ? -10.248 9.550 45.119 1.00 84.69 105 GLU A N 1
ATOM 872 C CA . GLU A 1 105 ? -9.681 10.874 45.410 1.00 84.69 105 GLU A CA 1
ATOM 873 C C . GLU A 1 105 ? -10.270 11.522 46.676 1.00 84.69 105 GLU A C 1
ATOM 875 O O . GLU A 1 105 ? -9.587 12.286 47.345 1.00 84.69 105 GLU A O 1
ATOM 880 N N . ARG A 1 106 ? -11.525 11.215 47.035 1.00 80.06 106 ARG A N 1
ATOM 881 C CA . ARG A 1 106 ? -12.197 11.773 48.226 1.00 80.06 106 ARG A CA 1
ATOM 882 C C . ARG A 1 106 ? -11.993 10.961 49.506 1.00 80.06 106 ARG A C 1
ATOM 884 O O . ARG A 1 106 ? -12.387 11.433 50.570 1.00 80.06 106 ARG A O 1
ATOM 891 N N . GLU A 1 107 ? -11.464 9.747 49.397 1.00 78.00 107 GLU A N 1
ATOM 892 C CA . GLU A 1 107 ? -11.143 8.868 50.532 1.00 78.00 107 GLU A CA 1
ATOM 893 C C . GLU A 1 107 ? -9.669 8.987 50.980 1.00 78.00 107 GLU A C 1
ATOM 895 O O . GLU A 1 107 ? -9.279 8.343 51.956 1.00 78.00 107 GLU A O 1
ATOM 900 N N . LEU A 1 108 ? -8.877 9.825 50.295 1.00 53.38 108 LEU A N 1
ATOM 901 C CA . LEU A 1 108 ? -7.520 10.265 50.658 1.00 53.38 108 LEU A CA 1
ATOM 902 C C . LEU A 1 108 ? -7.552 11.583 51.447 1.00 53.38 108 LEU A C 1
ATOM 904 O O . LEU A 1 108 ? -6.688 11.732 52.341 1.00 53.38 108 LEU A O 1
#

Organism: NCBI:txid2014641

Sequence (108 aa):
ISRETYNEAHLQEKFFRILNETFYDSVASPTTLKLKICIEYVYEQVFGKCEEGHQSLQDPMKILEVMYEDYNLRLDSLDFKIVNQARSDFFAQDLRMMQNAFKAEREL